Protein AF-A0AB39HL46-F1 (afdb_monomer_lite)

Secondary structure (DSSP, 8-state):
-HHHHHH-HHHHHHHHHHHHHHHHHHHHHHTT--TT-HHHHHHHHHHHHHHHHHHHHHH--

pLDDT: mean 88.51, std 10.62, range [58.5, 97.94]

InterPro domains:
  IPR007420 Protein of unknown function DUF465 [PF04325] (11-58)
  IPR038444 DUF465 superfamily [G3DSA:6.10.280.50] (1-61)

Radius of gyration: 13.43 Å; chains: 1; bounding box: 33×17×35 Å

Foldseek 3Di:
DVVCCVVPVVLVVLVVVLVVLVVVLVVVVVVVPPCPPPVSVVSVVSNVVSVVVNVVVVVVD

Structure (mmCIF, N/CA/C/O backbone):
data_AF-A0AB39HL46-F1
#
_entry.id   AF-A0AB39HL46-F1
#
loop_
_atom_site.group_PDB
_atom_site.id
_atom_site.type_symbol
_atom_site.label_atom_id
_atom_site.label_alt_id
_atom_site.label_comp_id
_atom_site.label_asym_id
_atom_site.label_entity_id
_atom_site.label_seq_id
_atom_site.pdbx_PDB_ins_code
_atom_site.Cartn_x
_atom_site.Cartn_y
_atom_site.Cartn_z
_atom_site.occupancy
_atom_site.B_iso_or_equiv
_atom_site.auth_seq_id
_atom_site.auth_comp_id
_atom_site.auth_asym_id
_atom_site.auth_atom_id
_atom_site.pdbx_PDB_model_num
ATOM 1 N N . MET A 1 1 ? -9.409 -2.843 7.632 1.00 64.62 1 MET A N 1
ATOM 2 C CA . MET A 1 1 ? -9.451 -2.127 6.332 1.00 64.62 1 MET A CA 1
ATOM 3 C C . MET A 1 1 ? -10.866 -1.792 5.873 1.00 64.62 1 MET A C 1
ATOM 5 O O . MET A 1 1 ? -11.100 -0.625 5.605 1.00 64.62 1 MET A O 1
ATOM 9 N N . GLN A 1 2 ? -11.803 -2.749 5.772 1.00 70.62 2 GLN A N 1
ATOM 10 C CA . GLN A 1 2 ? -13.142 -2.472 5.214 1.00 70.62 2 GLN A CA 1
ATOM 11 C C . GLN A 1 2 ? -13.921 -1.378 5.965 1.00 70.62 2 GLN A C 1
ATOM 13 O O . GLN A 1 2 ? -14.460 -0.495 5.309 1.00 70.62 2 GLN A O 1
ATOM 18 N N . THR A 1 3 ? -13.901 -1.369 7.302 1.00 77.12 3 THR A N 1
ATOM 19 C CA . THR A 1 3 ? -14.584 -0.339 8.108 1.00 77.12 3 THR A CA 1
ATOM 20 C C . THR A 1 3 ? -14.032 1.064 7.848 1.00 77.12 3 THR A C 1
ATOM 22 O O . THR A 1 3 ? -14.787 1.956 7.483 1.00 77.12 3 THR A O 1
ATOM 25 N N . LEU A 1 4 ? -12.708 1.246 7.929 1.00 78.94 4 LEU A N 1
ATOM 26 C CA . LEU A 1 4 ? -12.061 2.540 7.674 1.00 78.94 4 LEU A CA 1
ATOM 27 C C . LEU A 1 4 ? -12.237 3.026 6.231 1.00 78.94 4 LEU A C 1
ATOM 29 O O . LEU A 1 4 ? -12.425 4.213 6.011 1.00 78.94 4 LEU A O 1
ATOM 33 N N . ASN A 1 5 ? -12.255 2.122 5.247 1.00 76.81 5 ASN A N 1
ATOM 34 C CA . ASN A 1 5 ? -12.557 2.486 3.858 1.00 76.81 5 ASN A CA 1
ATOM 35 C C . ASN A 1 5 ? -13.978 3.050 3.675 1.00 76.81 5 ASN A C 1
ATOM 37 O O . ASN A 1 5 ? -14.230 3.732 2.686 1.00 76.81 5 ASN A O 1
ATOM 41 N N . GLN A 1 6 ? -14.909 2.738 4.578 1.00 80.50 6 GLN A N 1
ATOM 42 C CA . GLN A 1 6 ? -16.290 3.220 4.522 1.00 80.50 6 GLN A CA 1
ATOM 43 C C . GLN A 1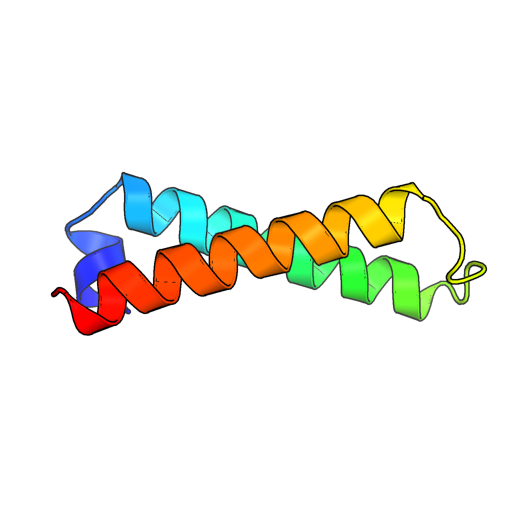 6 ? 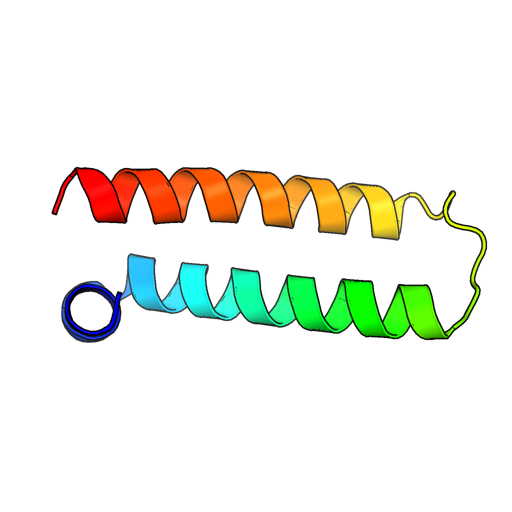-16.507 4.459 5.398 1.00 80.50 6 GLN A C 1
ATOM 45 O O . GLN A 1 6 ? -17.331 5.301 5.054 1.00 80.50 6 GLN A O 1
ATOM 50 N N . SER A 1 7 ? -15.782 4.571 6.516 1.00 86.25 7 SER A N 1
ATOM 51 C CA . SER A 1 7 ? -15.969 5.636 7.507 1.00 86.25 7 SER A CA 1
ATOM 52 C C . SER A 1 7 ? -14.974 6.795 7.395 1.00 86.25 7 SER A C 1
ATOM 54 O O . SER A 1 7 ? -15.251 7.868 7.921 1.00 86.25 7 SER A O 1
ATOM 56 N N . ASP A 1 8 ? -13.830 6.604 6.733 1.00 91.50 8 ASP A N 1
ATOM 57 C CA . ASP A 1 8 ? -12.793 7.623 6.551 1.00 91.50 8 ASP A CA 1
ATOM 58 C C . ASP A 1 8 ? -12.463 7.791 5.058 1.00 91.50 8 ASP A C 1
ATOM 60 O O . ASP A 1 8 ? -11.783 6.977 4.426 1.00 91.50 8 ASP A O 1
ATOM 64 N N . GLN A 1 9 ? -12.943 8.898 4.488 1.00 93.44 9 GLN A N 1
ATOM 65 C CA . GLN A 1 9 ? -12.739 9.240 3.080 1.00 93.44 9 GLN A CA 1
ATOM 66 C C . GLN A 1 9 ? -11.256 9.456 2.732 1.00 93.44 9 GLN A C 1
ATOM 68 O O . GLN A 1 9 ? -10.829 9.111 1.626 1.00 93.44 9 GLN A O 1
ATOM 73 N N . THR A 1 10 ? -10.456 9.986 3.662 1.00 93.94 10 THR A N 1
ATOM 74 C CA . THR A 1 10 ? -9.012 10.178 3.455 1.00 93.94 10 THR A CA 1
ATOM 75 C C . THR A 1 10 ? -8.312 8.828 3.409 1.00 93.94 10 THR A C 1
ATOM 77 O O . THR A 1 10 ? -7.471 8.594 2.535 1.00 93.94 10 THR A O 1
ATOM 80 N N . PHE A 1 11 ? -8.691 7.919 4.310 1.00 93.69 11 PHE A N 1
ATOM 81 C CA . PHE 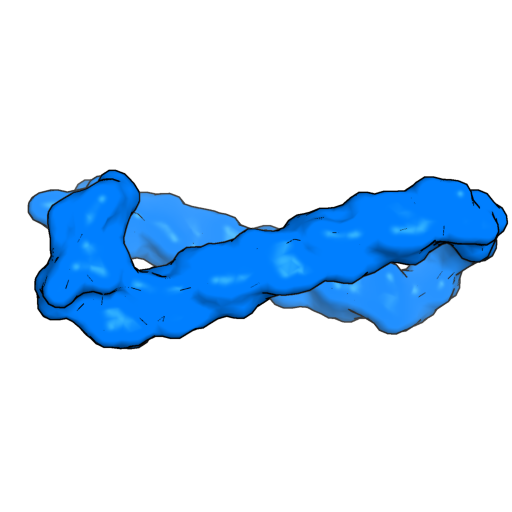A 1 11 ? -8.191 6.551 4.311 1.00 93.69 11 PHE A CA 1
ATOM 82 C C . PHE A 1 11 ? -8.527 5.834 3.004 1.00 93.69 11 PHE A C 1
ATOM 84 O O . PHE A 1 11 ? -7.629 5.297 2.354 1.00 93.69 11 PHE A O 1
ATOM 91 N N . ALA A 1 12 ? -9.786 5.904 2.568 1.00 94.88 12 ALA A N 1
ATOM 92 C CA . ALA A 1 12 ? -10.240 5.290 1.324 1.00 94.88 12 ALA A CA 1
ATOM 93 C C . ALA A 1 12 ? -9.475 5.815 0.096 1.00 94.88 12 ALA A C 1
ATOM 95 O O . ALA A 1 12 ? -9.050 5.035 -0.761 1.00 94.88 12 ALA A O 1
ATOM 96 N N . GLN A 1 13 ? -9.251 7.131 0.019 1.00 96.81 13 GLN A N 1
ATOM 97 C CA . GLN A 1 13 ? -8.519 7.739 -1.091 1.00 96.81 13 GLN A CA 1
ATOM 98 C C . GLN A 1 13 ? -7.053 7.293 -1.120 1.00 96.81 13 GLN A C 1
ATOM 100 O O . GLN A 1 13 ? -6.558 6.900 -2.176 1.00 96.81 13 GLN A O 1
ATOM 105 N N . LYS A 1 14 ? -6.375 7.283 0.033 1.00 96.69 14 LYS A N 1
ATOM 106 C CA . LYS A 1 14 ? -4.977 6.836 0.137 1.00 96.69 14 LYS A CA 1
ATOM 107 C C . LYS A 1 14 ? -4.819 5.335 -0.098 1.00 96.69 14 LYS A C 1
ATOM 109 O O . LYS A 1 14 ? -3.829 4.914 -0.689 1.00 96.69 14 LYS A O 1
ATOM 114 N N . ALA A 1 15 ? -5.798 4.525 0.306 1.00 95.62 15 ALA A N 1
ATOM 115 C CA . ALA A 1 15 ? -5.823 3.093 0.017 1.00 95.62 15 ALA A CA 1
ATOM 116 C C . ALA A 1 15 ? -5.974 2.826 -1.489 1.00 95.62 15 ALA A C 1
ATOM 118 O O . ALA A 1 15 ? -5.280 1.968 -2.040 1.00 95.62 15 ALA A O 1
ATOM 119 N N . LYS A 1 16 ? -6.832 3.597 -2.171 1.00 96.62 16 LYS A N 1
ATOM 120 C CA . LYS A 1 16 ? -6.974 3.542 -3.631 1.00 96.62 16 LYS A CA 1
ATOM 121 C C . LYS A 1 16 ? -5.679 3.944 -4.336 1.00 96.62 16 LYS A C 1
ATOM 123 O O . LYS A 1 16 ? -5.237 3.232 -5.231 1.00 96.62 16 LYS A O 1
ATOM 128 N N . GLU A 1 17 ? -5.062 5.043 -3.914 1.00 97.38 17 GLU A N 1
ATOM 129 C CA . GLU A 1 17 ? -3.790 5.523 -4.466 1.00 97.38 17 GLU A CA 1
ATOM 130 C C . GLU A 1 17 ? -2.667 4.490 -4.292 1.00 97.38 17 GLU A C 1
ATOM 132 O O . GLU A 1 17 ? -1.954 4.177 -5.245 1.00 97.38 17 GLU A O 1
ATOM 137 N N . TYR A 1 18 ? -2.562 3.886 -3.104 1.00 97.75 18 TYR A N 1
ATOM 138 C CA . TYR A 1 18 ? -1.616 2.803 -2.836 1.00 97.75 18 TYR A CA 1
ATOM 139 C C . TYR A 1 18 ? -1.789 1.640 -3.822 1.00 97.75 18 TYR A C 1
ATOM 141 O O . TYR A 1 18 ? -0.807 1.158 -4.386 1.00 97.75 18 TYR A O 1
ATOM 149 N N . HIS A 1 19 ? -3.034 1.212 -4.055 1.00 96.12 19 HIS A N 1
ATOM 150 C CA . HIS A 1 19 ? -3.327 0.119 -4.978 1.00 96.12 19 HIS A CA 1
ATOM 151 C C . HIS A 1 19 ? -2.956 0.471 -6.425 1.00 96.12 19 HIS A C 1
ATOM 153 O O . HIS A 1 19 ? -2.321 -0.331 -7.103 1.00 96.12 19 HIS A O 1
ATOM 159 N N . GLN A 1 20 ? -3.267 1.689 -6.874 1.00 97.44 20 GLN A N 1
ATOM 160 C CA . GLN A 1 20 ? -2.922 2.154 -8.221 1.00 97.44 20 GLN A CA 1
ATOM 161 C C . GLN A 1 20 ? -1.406 2.196 -8.456 1.00 97.44 20 GLN A C 1
ATOM 163 O O . GLN A 1 20 ? -0.936 1.796 -9.520 1.00 97.44 20 GLN A O 1
ATOM 168 N N . ILE A 1 21 ? -0.630 2.650 -7.467 1.00 96.69 21 ILE A N 1
ATOM 169 C CA . ILE A 1 21 ? 0.836 2.674 -7.561 1.00 96.69 21 ILE A CA 1
ATOM 170 C C . ILE A 1 21 ? 1.406 1.250 -7.600 1.00 96.69 21 ILE A C 1
ATOM 172 O O . ILE A 1 21 ? 2.338 0.989 -8.357 1.00 96.69 21 ILE A O 1
ATOM 176 N N . ASP A 1 22 ? 0.857 0.328 -6.806 1.00 96.12 22 ASP A N 1
ATOM 177 C CA . ASP A 1 22 ? 1.266 -1.082 -6.805 1.00 96.12 22 ASP A CA 1
ATOM 178 C C . ASP A 1 22 ? 1.049 -1.740 -8.178 1.00 96.12 22 ASP A C 1
ATOM 180 O O . ASP A 1 22 ? 1.955 -2.384 -8.713 1.00 96.12 22 ASP A O 1
ATOM 184 N N . GLU A 1 23 ? -0.110 -1.498 -8.796 1.00 95.88 23 GLU A N 1
ATOM 185 C CA . GLU A 1 23 ? -0.406 -1.959 -10.154 1.00 95.88 23 GLU A CA 1
ATOM 186 C C . GLU A 1 23 ? 0.549 -1.365 -11.196 1.00 95.88 23 GLU A C 1
ATOM 188 O O . GLU A 1 23 ? 1.005 -2.080 -12.091 1.00 95.88 23 GLU A O 1
ATOM 193 N N . GLU A 1 24 ? 0.862 -0.071 -11.097 1.00 92.62 24 GLU A N 1
ATOM 194 C CA . GLU A 1 24 ? 1.757 0.602 -12.042 1.00 92.62 24 GLU A CA 1
ATOM 195 C C . GLU A 1 24 ? 3.197 0.090 -11.930 1.00 92.62 24 GLU A C 1
ATOM 197 O O . GLU A 1 24 ? 3.818 -0.228 -12.945 1.00 92.62 24 GLU A O 1
ATOM 202 N N . ILE A 1 25 ? 3.703 -0.091 -10.705 1.00 91.75 25 ILE A N 1
ATOM 203 C CA . ILE A 1 25 ? 5.007 -0.726 -10.463 1.00 91.75 25 ILE A CA 1
ATOM 204 C C . ILE A 1 25 ? 5.035 -2.113 -11.107 1.00 91.75 25 ILE A C 1
ATOM 206 O O . ILE A 1 25 ? 5.972 -2.420 -11.842 1.00 91.75 25 ILE A O 1
ATOM 210 N N . ARG A 1 26 ? 3.987 -2.924 -10.915 1.00 92.94 26 ARG A N 1
ATOM 211 C CA . ARG A 1 26 ? 3.914 -4.272 -11.493 1.00 92.94 26 ARG A CA 1
ATOM 212 C C . ARG A 1 26 ? 3.911 -4.250 -13.023 1.00 92.94 26 ARG A C 1
ATOM 214 O O . ARG A 1 26 ? 4.586 -5.068 -13.643 1.00 92.94 26 ARG A O 1
ATOM 221 N N . LYS A 1 27 ? 3.190 -3.317 -13.654 1.00 90.81 27 LYS A N 1
ATOM 222 C CA . LYS A 1 27 ? 3.202 -3.149 -15.121 1.00 90.81 27 LYS A CA 1
ATOM 223 C C . LYS A 1 27 ? 4.585 -2.775 -15.642 1.00 90.81 27 LYS A C 1
ATOM 225 O O . LYS A 1 27 ? 4.987 -3.270 -16.690 1.00 90.81 27 LYS A O 1
ATOM 230 N N . LEU A 1 28 ? 5.288 -1.888 -14.944 1.00 88.06 28 LEU A N 1
ATOM 231 C CA . LEU A 1 28 ? 6.626 -1.451 -15.328 1.00 88.06 28 LEU A CA 1
ATOM 232 C C . LEU A 1 28 ? 7.672 -2.559 -15.118 1.00 88.06 28 LEU A C 1
ATOM 234 O O . LEU A 1 28 ? 8.532 -2.735 -15.975 1.00 88.06 28 LEU A O 1
ATOM 238 N N . GLU A 1 29 ? 7.560 -3.346 -14.045 1.00 88.50 29 GLU A N 1
ATOM 239 C CA . GLU A 1 29 ? 8.407 -4.524 -13.800 1.00 88.50 29 GLU A CA 1
ATOM 240 C C . GLU A 1 29 ? 8.212 -5.598 -14.883 1.00 88.50 29 GLU A C 1
ATOM 242 O O . GLU A 1 29 ? 9.186 -6.161 -15.369 1.00 88.50 29 GLU A O 1
ATOM 247 N N . LEU A 1 30 ? 6.975 -5.825 -15.342 1.00 89.94 30 LEU A N 1
ATOM 248 C CA . LEU A 1 30 ? 6.682 -6.756 -16.441 1.00 89.94 30 LEU A CA 1
ATOM 249 C C . LEU A 1 30 ? 7.206 -6.297 -17.809 1.00 89.94 30 LEU A C 1
ATOM 251 O O . LEU A 1 30 ? 7.328 -7.116 -18.716 1.00 89.94 30 LEU A O 1
ATOM 255 N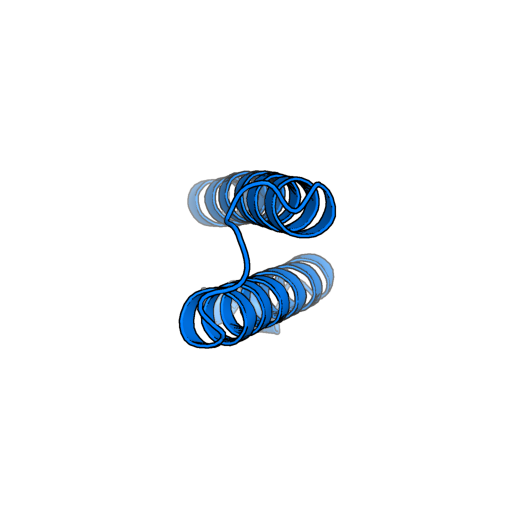 N . LYS A 1 31 ? 7.481 -5.001 -17.984 1.00 85.56 31 LYS A N 1
ATOM 256 C CA . LYS A 1 31 ? 8.033 -4.455 -19.232 1.00 85.56 31 LYS A CA 1
ATOM 257 C C . LYS A 1 31 ? 9.550 -4.637 -19.346 1.00 85.56 31 LYS A C 1
ATOM 259 O O . LYS A 1 31 ? 10.102 -4.217 -20.357 1.00 85.56 31 LYS A O 1
ATOM 264 N N . ASP A 1 32 ? 10.202 -5.219 -18.332 1.00 71.50 32 ASP A N 1
ATOM 265 C CA . ASP A 1 32 ? 11.657 -5.442 -18.274 1.00 71.50 32 ASP A CA 1
ATOM 266 C C . ASP A 1 32 ? 12.473 -4.163 -18.564 1.00 71.50 32 ASP A C 1
ATOM 268 O O . ASP A 1 32 ? 13.590 -4.186 -19.083 1.00 71.50 32 ASP A O 1
ATOM 272 N N . SER A 1 33 ? 11.890 -3.002 -18.238 1.00 66.00 33 SER A N 1
ATOM 273 C CA . SER A 1 33 ? 12.566 -1.715 -18.372 1.00 66.00 33 SER A CA 1
ATOM 274 C C . SER A 1 33 ? 13.680 -1.647 -17.325 1.00 66.00 33 SER A C 1
ATOM 276 O O . SER A 1 33 ? 13.450 -2.080 -16.189 1.00 66.00 33 SER A O 1
ATOM 278 N N . PRO A 1 34 ? 14.872 -1.106 -17.645 1.00 64.50 34 PRO A N 1
ATOM 279 C CA . PRO A 1 34 ? 15.962 -1.005 -16.686 1.00 64.50 34 PRO A CA 1
ATOM 280 C C . PRO A 1 34 ? 15.453 -0.400 -15.373 1.00 64.50 34 PRO A C 1
ATOM 282 O O . PRO A 1 34 ? 14.976 0.732 -15.338 1.00 64.50 34 PRO A O 1
ATOM 285 N N . ILE A 1 35 ? 15.571 -1.162 -14.282 1.00 58.50 35 ILE A N 1
ATOM 286 C CA . ILE A 1 35 ? 15.042 -0.8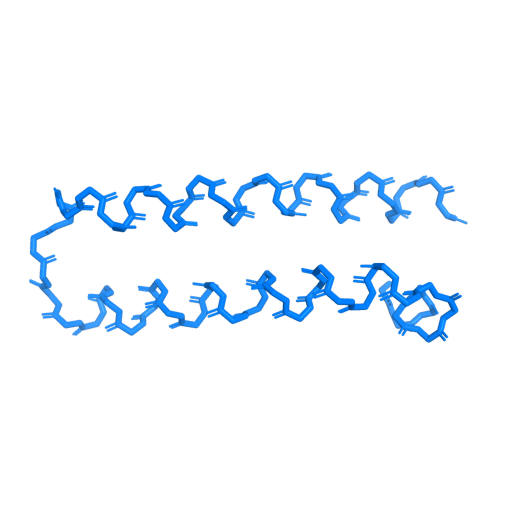88 -12.925 1.00 58.50 35 ILE A CA 1
ATOM 287 C C . ILE A 1 35 ? 15.644 0.400 -12.288 1.00 58.50 35 ILE A C 1
ATOM 289 O O . ILE A 1 35 ? 15.346 0.773 -11.152 1.00 58.50 35 ILE A O 1
ATOM 293 N N . ILE A 1 36 ? 16.461 1.123 -13.057 1.00 60.31 36 ILE A N 1
ATOM 294 C CA . ILE A 1 36 ? 17.127 2.395 -12.761 1.00 60.31 36 ILE A CA 1
ATOM 295 C C . ILE A 1 36 ? 16.311 3.588 -13.305 1.00 60.31 36 ILE A C 1
ATOM 297 O O . ILE A 1 36 ? 16.791 4.716 -13.327 1.00 60.31 36 ILE A O 1
ATOM 301 N N . ASP A 1 37 ? 15.068 3.377 -13.746 1.00 73.69 37 ASP A N 1
ATOM 302 C CA . ASP A 1 37 ? 14.172 4.494 -14.036 1.00 73.69 37 ASP A CA 1
ATOM 303 C C . ASP A 1 37 ? 13.869 5.250 -12.728 1.00 73.69 37 ASP A C 1
ATOM 305 O O . ASP A 1 37 ? 13.259 4.722 -11.793 1.00 73.69 37 ASP A O 1
ATOM 309 N N . GLU A 1 38 ? 14.319 6.499 -12.637 1.00 85.06 38 GLU A N 1
ATOM 310 C CA . GLU A 1 38 ? 14.058 7.396 -11.510 1.00 85.06 38 GLU A CA 1
ATOM 311 C C . GLU A 1 38 ? 12.548 7.489 -11.211 1.00 85.06 38 GLU A C 1
ATOM 313 O O . GLU A 1 38 ? 12.136 7.616 -10.055 1.00 85.06 38 GLU A O 1
ATOM 318 N N . ALA A 1 39 ? 11.698 7.343 -12.237 1.00 85.06 39 ALA A N 1
ATOM 319 C CA . ALA A 1 39 ? 10.251 7.271 -12.074 1.00 85.06 39 ALA A CA 1
ATOM 320 C C . ALA A 1 39 ? 9.816 6.054 -11.243 1.00 85.06 39 ALA A C 1
ATOM 322 O O . ALA A 1 39 ? 8.987 6.200 -10.342 1.00 85.06 39 ALA A O 1
ATOM 323 N N . MET A 1 40 ? 10.419 4.882 -11.465 1.00 88.94 40 MET A N 1
ATOM 324 C CA . MET A 1 40 ? 10.153 3.675 -10.678 1.00 88.94 40 MET A CA 1
ATOM 325 C C . MET A 1 40 ? 10.551 3.866 -9.211 1.00 88.94 40 MET A C 1
ATOM 327 O O . MET A 1 40 ? 9.809 3.476 -8.307 1.00 88.94 40 MET A O 1
ATOM 331 N N . GLN A 1 41 ? 11.700 4.496 -8.953 1.00 90.81 41 GLN A N 1
ATOM 332 C CA . GLN A 1 41 ? 12.153 4.769 -7.584 1.00 90.81 41 GLN A CA 1
ATOM 333 C C . GLN A 1 41 ? 11.201 5.730 -6.858 1.00 90.81 41 GLN A C 1
ATOM 335 O O . GLN A 1 41 ? 10.839 5.481 -5.706 1.00 90.81 41 GLN A O 1
ATOM 340 N N . ARG A 1 42 ? 10.706 6.770 -7.546 1.00 93.12 42 ARG A N 1
ATOM 341 C CA . ARG A 1 42 ? 9.680 7.677 -7.003 1.00 93.12 42 ARG A CA 1
ATOM 342 C C . ARG A 1 42 ? 8.377 6.944 -6.676 1.00 93.12 42 ARG A C 1
ATOM 344 O O . ARG A 1 42 ? 7.833 7.145 -5.590 1.00 93.12 42 ARG A O 1
ATOM 351 N N . LEU A 1 43 ? 7.907 6.058 -7.557 1.00 94.00 43 LEU A N 1
ATOM 352 C CA . LEU A 1 43 ? 6.709 5.243 -7.311 1.00 94.00 43 LEU A CA 1
ATOM 353 C C . LEU A 1 43 ? 6.892 4.314 -6.102 1.00 94.00 43 LEU A C 1
ATOM 355 O O . LEU A 1 43 ? 6.038 4.279 -5.215 1.00 94.00 43 LEU A O 1
ATOM 359 N N . LYS A 1 44 ? 8.027 3.609 -6.008 1.00 94.12 44 LYS A N 1
ATOM 360 C CA . LYS A 1 44 ? 8.343 2.716 -4.875 1.00 94.12 44 LYS A CA 1
ATOM 361 C C . LYS A 1 44 ? 8.448 3.474 -3.550 1.00 94.12 44 LYS A C 1
ATOM 363 O O . LYS A 1 44 ? 7.950 2.994 -2.523 1.00 94.12 44 LYS A O 1
ATOM 368 N N . HIS A 1 45 ? 9.040 4.668 -3.568 1.00 96.19 45 HIS A N 1
ATOM 369 C CA . HIS A 1 45 ? 9.079 5.543 -2.401 1.00 96.19 45 HIS A CA 1
ATOM 370 C C . HIS A 1 45 ? 7.665 5.958 -1.978 1.00 96.19 45 HIS A C 1
ATOM 372 O O . HIS A 1 45 ? 7.284 5.752 -0.825 1.00 96.19 45 HIS A O 1
ATOM 378 N N . HIS A 1 46 ? 6.853 6.449 -2.918 1.00 96.88 46 HIS A N 1
ATOM 379 C CA . HIS A 1 46 ? 5.491 6.890 -2.628 1.00 96.88 46 HIS A CA 1
ATOM 380 C C . HIS A 1 46 ? 4.619 5.749 -2.081 1.00 96.88 46 HIS A C 1
ATOM 382 O O . HIS A 1 46 ? 3.949 5.906 -1.058 1.00 96.88 46 HIS A O 1
ATOM 388 N N . ARG A 1 47 ? 4.713 4.554 -2.677 1.00 97.44 47 ARG A N 1
ATOM 389 C CA . ARG A 1 47 ? 4.058 3.340 -2.168 1.00 97.44 47 ARG A CA 1
ATOM 390 C C . ARG A 1 47 ? 4.424 3.058 -0.712 1.00 97.44 47 ARG A C 1
ATOM 392 O O . ARG A 1 47 ? 3.555 2.692 0.077 1.00 97.44 47 ARG A O 1
ATOM 399 N N . THR A 1 48 ? 5.697 3.217 -0.352 1.00 97.75 48 THR A N 1
ATOM 400 C CA . THR A 1 48 ? 6.176 2.973 1.016 1.00 97.75 48 THR A CA 1
ATOM 401 C C . THR A 1 48 ? 5.596 3.987 1.998 1.00 97.75 48 THR A C 1
ATOM 403 O O . THR A 1 48 ? 5.077 3.585 3.035 1.00 97.75 48 THR A O 1
ATOM 406 N N . VAL A 1 49 ? 5.580 5.274 1.637 1.00 97.94 49 VAL A N 1
ATOM 407 C CA . VAL A 1 49 ? 4.967 6.332 2.458 1.00 97.94 49 VAL A CA 1
ATOM 408 C C . VAL A 1 49 ? 3.479 6.057 2.698 1.00 97.94 49 VAL A C 1
ATOM 410 O O . VAL A 1 49 ? 3.006 6.148 3.833 1.00 97.94 49 VAL A O 1
ATOM 413 N N . LEU A 1 50 ? 2.737 5.674 1.654 1.00 97.75 50 LEU A N 1
ATOM 414 C CA . LEU A 1 50 ? 1.313 5.351 1.776 1.00 97.75 50 LEU A CA 1
ATOM 415 C C . LEU A 1 50 ? 1.076 4.102 2.624 1.00 97.75 50 LEU A C 1
ATOM 417 O O . LEU A 1 50 ? 0.191 4.116 3.474 1.00 97.75 50 LEU A O 1
ATOM 421 N N . LYS A 1 51 ? 1.879 3.048 2.443 1.00 97.19 51 LYS A N 1
ATOM 422 C CA . LYS A 1 51 ? 1.810 1.826 3.259 1.00 97.19 51 LYS A CA 1
ATOM 423 C C . LYS A 1 51 ? 1.974 2.145 4.743 1.00 97.19 51 LYS A C 1
ATOM 425 O O . LYS A 1 51 ? 1.172 1.686 5.552 1.00 97.19 51 LYS A O 1
ATOM 430 N N . ASP A 1 52 ? 2.981 2.942 5.088 1.00 97.44 52 ASP A N 1
ATOM 431 C CA . ASP A 1 52 ? 3.266 3.295 6.478 1.00 97.44 52 ASP A CA 1
ATOM 432 C C . ASP A 1 52 ? 2.142 4.152 7.073 1.00 97.44 52 ASP A C 1
ATOM 434 O O . ASP A 1 52 ? 1.736 3.933 8.215 1.00 97.44 52 ASP A O 1
ATOM 438 N N . TRP A 1 53 ? 1.587 5.089 6.298 1.00 96.62 53 TRP A N 1
ATOM 439 C CA . TRP A 1 53 ? 0.439 5.889 6.728 1.00 96.62 53 TRP A CA 1
ATOM 440 C C . TRP A 1 53 ? -0.816 5.029 6.934 1.00 96.62 53 TRP A C 1
ATOM 442 O O . TRP A 1 53 ? -1.443 5.112 7.989 1.00 96.62 53 TRP A O 1
ATOM 452 N N . LEU A 1 54 ? -1.153 4.163 5.971 1.00 95.19 54 LEU A N 1
ATOM 453 C CA . LEU A 1 54 ? -2.308 3.261 6.047 1.00 95.19 54 LEU A CA 1
ATOM 454 C C . LEU A 1 54 ? -2.183 2.310 7.237 1.00 95.19 54 LEU A C 1
ATOM 456 O O . LEU A 1 54 ? -3.150 2.103 7.966 1.00 95.19 54 LEU A O 1
ATOM 460 N N . TYR A 1 55 ? -0.987 1.764 7.464 1.00 95.06 55 TYR A N 1
ATOM 461 C CA . TYR A 1 55 ? -0.716 0.907 8.612 1.00 95.06 55 TYR A CA 1
ATOM 462 C C . TYR A 1 55 ? -0.920 1.652 9.933 1.00 95.06 55 TYR A C 1
ATOM 464 O O . TYR A 1 55 ? -1.582 1.124 10.821 1.00 95.06 55 TYR A O 1
ATOM 472 N N . ARG A 1 56 ? -0.434 2.897 10.048 1.00 94.81 56 ARG A N 1
ATOM 473 C CA . ARG A 1 56 ? -0.655 3.730 11.243 1.00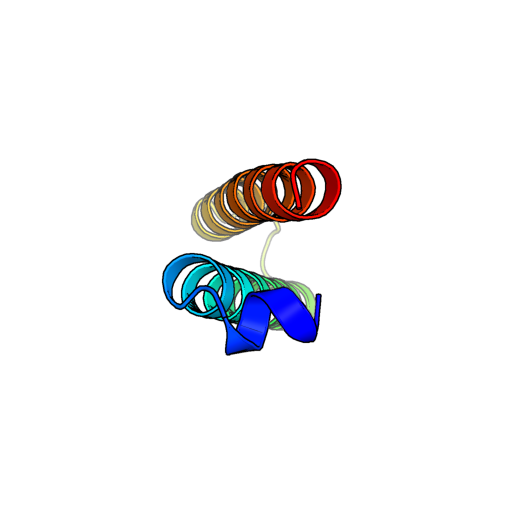 94.81 56 ARG A CA 1
ATOM 474 C C . ARG A 1 56 ? -2.136 3.956 11.528 1.00 94.81 56 ARG A C 1
ATOM 476 O O . ARG A 1 56 ? -2.533 3.826 12.676 1.00 94.81 56 ARG A O 1
ATOM 483 N N . GLN A 1 57 ? -2.939 4.240 10.504 1.00 92.94 57 GLN A N 1
ATOM 484 C CA . GLN A 1 57 ? -4.384 4.404 10.684 1.00 92.94 57 GLN A CA 1
ATOM 485 C C . GLN A 1 57 ? -5.069 3.098 11.104 1.00 92.94 57 GLN A C 1
ATOM 487 O O . GLN A 1 57 ? -5.997 3.122 11.901 1.00 92.94 57 GLN A O 1
ATOM 492 N N . LEU A 1 58 ? -4.600 1.950 10.603 1.00 90.19 58 LEU A N 1
ATOM 493 C CA . LEU A 1 58 ? -5.148 0.643 10.975 1.00 90.19 58 LEU A CA 1
ATOM 494 C C . LEU A 1 58 ? -4.865 0.258 12.428 1.00 90.19 58 LEU A C 1
ATOM 496 O O . LEU A 1 58 ? -5.689 -0.423 13.021 1.00 90.19 58 LEU A O 1
ATOM 500 N N . ILE A 1 59 ? -3.711 0.647 12.975 1.00 91.75 59 ILE A N 1
ATOM 501 C CA . ILE A 1 59 ? -3.362 0.362 14.377 1.00 91.75 59 ILE A CA 1
ATOM 502 C C . ILE A 1 59 ? -3.940 1.392 15.355 1.00 91.75 59 ILE A C 1
ATOM 504 O O . ILE A 1 59 ? -3.971 1.124 16.552 1.00 91.75 59 ILE A O 1
ATOM 508 N N . SER A 1 60 ? -4.339 2.573 14.872 1.00 83.44 60 SER A N 1
ATOM 509 C CA . SER A 1 60 ? -4.926 3.642 15.691 1.00 83.44 60 SER A CA 1
ATOM 510 C C . SER A 1 60 ? -6.456 3.669 15.674 1.00 83.44 60 SER A C 1
ATOM 512 O O . SER A 1 60 ? -7.036 4.542 16.317 1.00 83.44 60 SER A O 1
ATOM 514 N N . ALA A 1 61 ? -7.089 2.782 14.906 1.00 69.38 61 ALA A N 1
ATOM 515 C CA . ALA A 1 61 ? -8.539 2.632 14.797 1.00 69.38 61 ALA A CA 1
ATOM 516 C C . ALA A 1 61 ? -9.044 1.483 15.671 1.00 69.38 61 ALA A C 1
ATOM 518 O O . ALA A 1 61 ? -10.170 1.621 16.197 1.00 69.38 61 ALA A O 1
#

Organism: NCBI:txid3232307

Sequence (61 aa):
MQTLNQSDQTFAQKAKEYHQIDEEIRKLELKDSPIIDEAMQRLKHHRTVLKDWLYRQLISA